Protein AF-A0AAN5BZR0-F1 (afdb_monomer)

Structure (mmCIF, N/CA/C/O backbone):
data_AF-A0AAN5BZR0-F1
#
_entry.id   AF-A0AAN5BZR0-F1
#
loop_
_atom_site.group_PDB
_atom_site.id
_atom_site.type_symbol
_atom_site.label_atom_id
_atom_site.label_alt_id
_atom_site.label_comp_id
_atom_site.label_asym_id
_atom_site.label_entity_id
_atom_site.label_seq_id
_atom_site.pdbx_PDB_ins_code
_atom_site.Cartn_x
_atom_site.Cartn_y
_atom_site.Cartn_z
_atom_site.occupancy
_atom_site.B_iso_or_equiv
_atom_site.auth_seq_id
_atom_site.auth_comp_id
_atom_site.auth_asym_id
_atom_site.auth_atom_id
_atom_site.pdbx_PDB_model_num
ATOM 1 N N . MET A 1 1 ? -1.019 8.785 19.478 1.00 69.56 1 MET A N 1
ATOM 2 C CA . MET A 1 1 ? -1.677 8.807 20.803 1.00 69.56 1 MET A CA 1
ATOM 3 C C . MET A 1 1 ? -0.612 8.630 21.869 1.00 69.56 1 MET A C 1
ATOM 5 O O . MET A 1 1 ? 0.162 7.682 21.771 1.00 69.56 1 MET A O 1
ATOM 9 N N . THR A 1 2 ? -0.518 9.550 22.828 1.00 89.44 2 THR A N 1
ATOM 10 C CA . THR A 1 2 ? 0.484 9.460 23.901 1.00 89.44 2 THR A CA 1
ATOM 11 C C . THR A 1 2 ? 0.184 8.265 24.814 1.00 89.44 2 THR A C 1
ATOM 13 O O . THR A 1 2 ? -0.987 7.902 24.956 1.00 89.44 2 THR A O 1
ATOM 16 N N . PRO A 1 3 ? 1.196 7.652 25.458 1.00 86.88 3 PRO A N 1
ATOM 17 C CA . PRO A 1 3 ? 0.984 6.537 26.384 1.00 86.88 3 PRO A CA 1
ATOM 18 C C . PRO A 1 3 ? -0.036 6.851 27.488 1.00 86.88 3 PRO A C 1
ATOM 20 O O . PRO A 1 3 ? -0.898 6.024 27.772 1.00 86.88 3 PRO A O 1
ATOM 23 N N . GLY A 1 4 ? -0.006 8.069 28.043 1.00 90.44 4 GLY A N 1
ATOM 24 C CA . GLY A 1 4 ? -0.957 8.513 29.070 1.00 90.44 4 GLY A CA 1
ATOM 25 C C . GLY A 1 4 ? -2.414 8.509 28.596 1.00 90.44 4 GLY A C 1
ATOM 26 O O . GLY A 1 4 ? -3.291 8.032 29.313 1.00 90.44 4 GLY A O 1
ATOM 27 N N . ALA A 1 5 ? -2.675 8.940 27.357 1.00 92.06 5 ALA A N 1
ATOM 28 C CA . ALA A 1 5 ? -4.019 8.887 26.784 1.00 92.06 5 ALA A CA 1
ATOM 29 C C . ALA A 1 5 ? -4.501 7.440 26.578 1.00 92.06 5 ALA A C 1
ATOM 31 O O . ALA A 1 5 ? -5.666 7.140 26.829 1.00 92.06 5 ALA A O 1
ATOM 32 N N . GLN A 1 6 ? -3.607 6.523 26.188 1.00 92.75 6 GLN A N 1
ATOM 33 C CA . GLN A 1 6 ? -3.969 5.106 26.057 1.00 92.75 6 GLN A CA 1
ATOM 34 C C . GLN A 1 6 ? -4.329 4.484 27.416 1.00 92.75 6 GLN A C 1
ATOM 36 O O . GLN A 1 6 ? -5.282 3.713 27.512 1.00 92.75 6 GLN A O 1
ATOM 41 N N . GLN A 1 7 ? -3.595 4.844 28.475 1.00 90.38 7 GLN A N 1
ATOM 42 C CA . GLN A 1 7 ? -3.873 4.364 29.832 1.00 90.38 7 GLN A CA 1
ATOM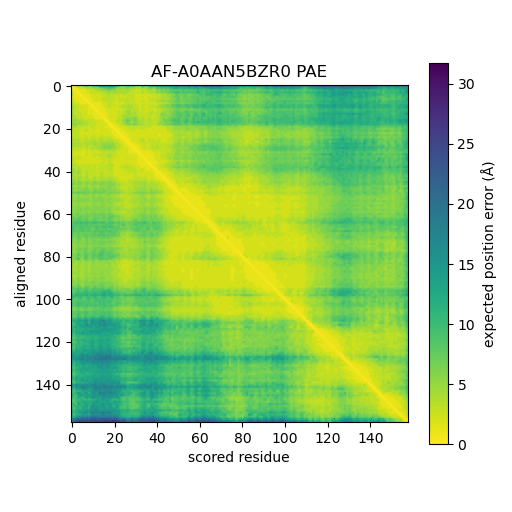 43 C C . GLN A 1 7 ? -5.229 4.852 30.347 1.00 90.38 7 GLN A C 1
ATOM 45 O O . GLN A 1 7 ? -5.974 4.070 30.935 1.00 90.38 7 GLN A O 1
ATOM 50 N N . ALA A 1 8 ? -5.589 6.109 30.075 1.00 90.50 8 ALA A N 1
ATOM 51 C CA . ALA A 1 8 ? -6.917 6.624 30.400 1.00 90.50 8 ALA A CA 1
ATOM 52 C C . ALA A 1 8 ? -8.020 5.883 29.620 1.00 90.50 8 ALA A C 1
ATOM 54 O O . ALA A 1 8 ? -9.031 5.478 30.196 1.00 90.50 8 ALA A O 1
ATOM 55 N N . LEU A 1 9 ? -7.796 5.638 28.323 1.00 92.75 9 LEU A N 1
ATOM 56 C CA . LEU A 1 9 ? -8.762 4.974 27.447 1.00 92.75 9 LEU A CA 1
ATOM 57 C C . LEU A 1 9 ? -9.076 3.537 27.882 1.00 92.75 9 LEU A C 1
ATOM 59 O O . LEU A 1 9 ? -10.218 3.098 27.759 1.00 92.75 9 LEU A O 1
ATOM 63 N N . ARG A 1 10 ? -8.094 2.820 28.444 1.00 90.19 10 ARG A N 1
ATOM 64 C CA . ARG A 1 10 ? -8.266 1.451 28.952 1.00 90.19 10 ARG A CA 1
ATOM 65 C C . ARG A 1 10 ? -9.476 1.326 29.886 1.00 90.19 10 ARG A C 1
ATOM 67 O O . ARG A 1 10 ? -10.282 0.417 29.709 1.00 90.19 10 ARG A O 1
ATOM 74 N N . ARG A 1 11 ? -9.608 2.225 30.870 1.00 88.75 11 ARG A N 1
ATOM 75 C CA . ARG A 1 11 ? -10.694 2.178 31.867 1.00 88.75 11 ARG A CA 1
ATOM 76 C C . ARG A 1 11 ? -12.055 2.405 31.204 1.00 88.75 11 ARG A C 1
ATOM 78 O O . ARG A 1 11 ? -13.015 1.703 31.502 1.00 88.75 11 ARG A O 1
ATOM 85 N N . THR A 1 12 ? -12.118 3.346 30.267 1.00 91.88 12 THR A N 1
ATOM 86 C CA . THR A 1 12 ? -13.330 3.658 29.500 1.00 91.88 12 THR A CA 1
ATOM 87 C C . THR A 1 12 ? -13.780 2.471 28.650 1.00 91.88 12 THR A C 1
ATOM 89 O O . THR A 1 12 ? -14.966 2.148 28.629 1.00 91.88 12 THR A O 1
ATOM 92 N N . MET A 1 13 ? -12.840 1.782 27.996 1.00 92.56 13 MET A N 1
ATOM 93 C CA . MET A 1 13 ? -13.142 0.587 27.204 1.00 92.56 13 MET A CA 1
ATOM 94 C C . MET A 1 13 ? -13.704 -0.557 28.054 1.00 92.56 13 MET A C 1
ATOM 96 O O . MET A 1 13 ? -14.554 -1.298 27.573 1.00 92.56 13 MET A O 1
ATOM 100 N N . GLU A 1 14 ? -13.251 -0.705 29.303 1.00 88.44 14 GLU A N 1
ATOM 101 C CA . GLU A 1 14 ? -13.768 -1.723 30.227 1.00 88.44 14 GLU A CA 1
ATOM 102 C C . GLU A 1 14 ? -15.206 -1.408 30.664 1.00 88.44 14 GLU A C 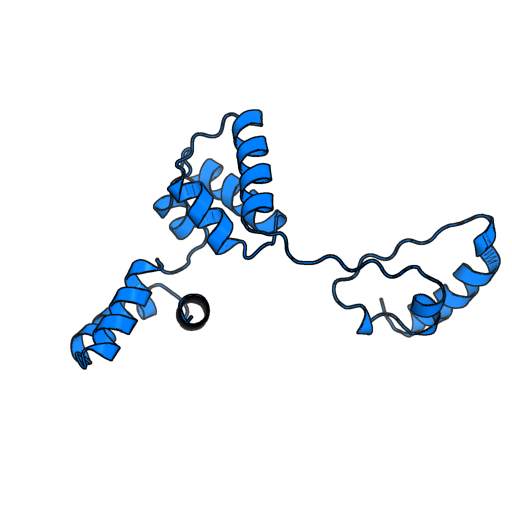1
ATOM 104 O O . GLU A 1 14 ? -16.088 -2.258 30.523 1.00 88.44 14 GLU A O 1
ATOM 109 N N . ILE A 1 15 ? -15.447 -0.180 31.142 1.00 93.25 15 ILE A N 1
ATOM 110 C CA . ILE A 1 15 ? -16.741 0.244 31.705 1.00 93.25 15 ILE A CA 1
ATOM 111 C C . ILE A 1 15 ? -17.857 0.191 30.655 1.00 93.25 15 ILE A C 1
ATOM 113 O O . 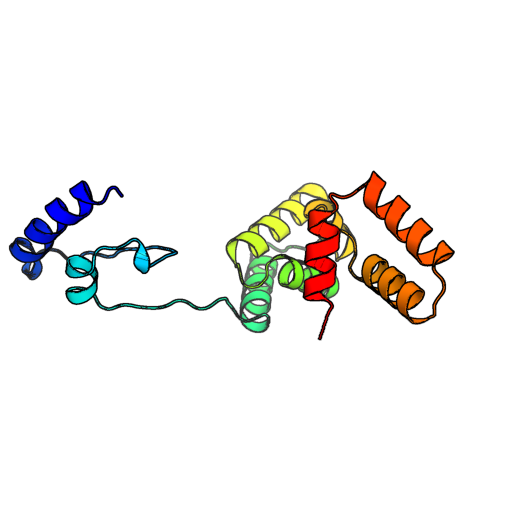ILE A 1 15 ? -18.956 -0.269 30.952 1.00 93.25 15 ILE A O 1
ATOM 117 N N . TYR A 1 16 ? -17.579 0.630 29.425 1.00 93.75 16 TYR A N 1
ATOM 118 C CA . TYR A 1 16 ? -18.592 0.775 28.372 1.00 93.75 16 TYR A CA 1
ATOM 119 C C . TYR A 1 16 ? -18.547 -0.335 27.315 1.00 93.75 16 TYR A C 1
ATOM 121 O O . TYR A 1 16 ? -19.065 -0.169 26.213 1.00 93.75 16 TYR A O 1
ATOM 129 N N . SER A 1 17 ? -17.944 -1.482 27.634 1.00 90.69 17 SER A N 1
ATOM 130 C CA . SER A 1 17 ? -17.791 -2.606 26.697 1.00 90.69 17 SER A CA 1
ATOM 131 C C . SER A 1 17 ? -19.114 -3.238 26.236 1.00 90.69 17 SER A C 1
ATOM 133 O O . SER A 1 17 ? -19.147 -3.880 25.183 1.00 90.69 17 SER A O 1
ATOM 135 N N . SER A 1 18 ? -20.200 -3.069 27.000 1.00 93.75 18 SER A N 1
ATOM 136 C CA . SER A 1 18 ? -21.535 -3.589 26.673 1.00 93.75 18 SER A CA 1
ATOM 137 C C . SER A 1 18 ? -22.299 -2.717 25.674 1.00 93.75 18 SER A C 1
ATOM 139 O O . SER A 1 18 ? -23.105 -3.243 24.911 1.00 93.75 18 SER A O 1
ATOM 141 N N . THR A 1 19 ? -22.040 -1.408 25.654 1.00 96.81 19 THR A N 1
ATOM 142 C CA . THR A 1 19 ? -22.774 -0.433 24.831 1.00 96.81 19 THR A CA 1
ATOM 143 C C . THR A 1 19 ? -21.955 0.101 23.659 1.00 96.81 19 THR A C 1
ATOM 145 O O . THR A 1 19 ? -22.529 0.453 22.631 1.00 96.81 19 THR A O 1
ATOM 148 N N . THR A 1 20 ? -20.624 0.118 23.775 1.00 95.50 20 THR A N 1
ATOM 149 C CA . THR A 1 20 ? -19.721 0.740 22.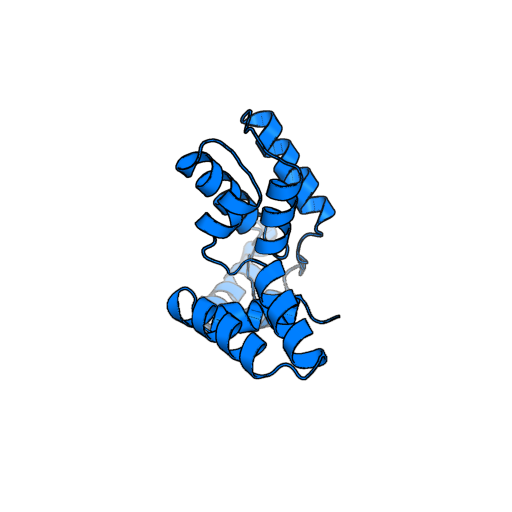800 1.00 95.50 20 THR A CA 1
ATOM 150 C C . THR A 1 20 ? -18.634 -0.234 22.352 1.00 95.50 20 THR A C 1
ATOM 152 O O . THR A 1 20 ? -17.990 -0.907 23.158 1.00 95.50 20 THR A O 1
ATOM 155 N N . ARG A 1 21 ? -18.381 -0.283 21.039 1.00 93.69 21 ARG A N 1
ATOM 156 C CA . ARG A 1 21 ? -17.263 -1.028 20.442 1.00 93.69 21 ARG A CA 1
ATOM 157 C C . ARG A 1 21 ? -16.199 -0.063 19.937 1.00 93.69 21 ARG A C 1
ATOM 159 O O . ARG A 1 21 ? -16.516 0.971 19.360 1.00 93.69 21 ARG A O 1
ATOM 166 N N . PHE A 1 22 ? -14.937 -0.423 20.148 1.00 93.19 22 PHE A N 1
ATOM 167 C CA . PHE A 1 22 ? -13.784 0.372 19.738 1.00 93.19 22 PHE A CA 1
ATOM 168 C C . PHE A 1 22 ? -13.070 -0.315 18.576 1.00 93.19 22 PHE A C 1
ATOM 170 O O . PHE A 1 22 ? -12.857 -1.526 18.608 1.00 93.19 22 PHE A O 1
ATOM 177 N N . ALA A 1 23 ? -12.670 0.468 17.576 1.00 94.00 23 ALA A N 1
ATOM 178 C CA . ALA A 1 23 ? -11.831 0.019 16.474 1.00 94.00 23 ALA A CA 1
ATOM 179 C C . ALA A 1 23 ? -10.576 0.894 16.412 1.00 94.00 23 ALA A C 1
ATOM 181 O O . ALA A 1 23 ? -10.664 2.121 16.394 1.00 94.00 23 ALA A O 1
ATOM 182 N N . PHE A 1 24 ? -9.407 0.257 16.383 1.00 92.62 24 PHE A N 1
ATOM 183 C CA . PHE A 1 24 ? -8.119 0.938 16.297 1.00 92.62 24 PHE A CA 1
ATOM 184 C C . PHE A 1 24 ? -7.454 0.604 14.966 1.00 92.62 24 PHE A C 1
ATOM 186 O O . PHE A 1 24 ? -7.202 -0.563 14.677 1.00 92.62 24 PHE A O 1
ATOM 193 N N . ALA A 1 25 ? -7.127 1.629 14.183 1.00 93.88 25 ALA A N 1
ATOM 194 C CA . ALA A 1 25 ? -6.296 1.499 12.993 1.00 93.88 25 ALA A CA 1
ATOM 195 C C . ALA A 1 25 ? -4.883 2.002 13.314 1.00 93.88 25 ALA A C 1
ATOM 197 O O . ALA A 1 25 ? -4.706 3.141 13.750 1.00 93.88 25 ALA A O 1
ATOM 198 N N . CYS A 1 26 ? -3.870 1.154 13.136 1.00 91.31 26 CYS A N 1
ATOM 199 C CA . CYS A 1 26 ? -2.476 1.532 13.349 1.00 91.31 26 CYS A CA 1
ATOM 200 C C . CYS A 1 26 ? -1.535 0.749 12.427 1.00 91.31 26 CYS A C 1
ATOM 202 O O . CYS A 1 26 ? -1.786 -0.410 12.114 1.00 91.31 26 CYS A O 1
ATOM 204 N N . ASN A 1 27 ? -0.420 1.375 12.042 1.00 92.00 27 ASN A N 1
ATOM 205 C CA . ASN A 1 27 ? 0.617 0.723 11.229 1.00 92.00 27 ASN 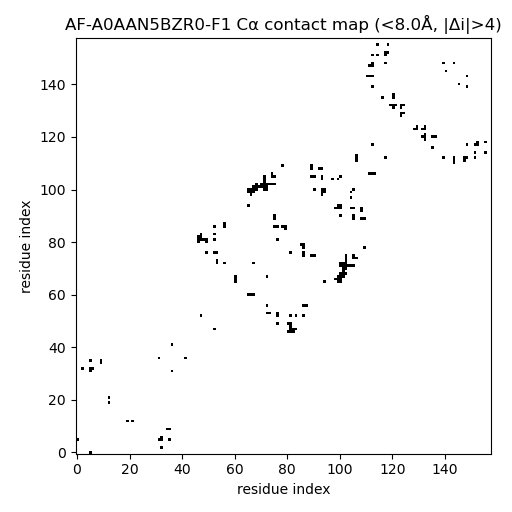A CA 1
ATOM 206 C C . ASN A 1 27 ? 1.572 -0.126 12.083 1.00 92.00 27 ASN A C 1
ATOM 208 O O . ASN A 1 27 ? 2.284 -0.986 11.580 1.00 92.00 27 ASN A O 1
ATOM 212 N N . GLN A 1 28 ? 1.629 0.160 13.383 1.00 89.69 28 GLN A N 1
ATOM 213 C CA . GLN A 1 28 ? 2.606 -0.383 14.315 1.00 89.69 28 GLN A CA 1
ATOM 214 C C . GLN A 1 28 ? 1.892 -0.778 15.606 1.00 89.69 28 GLN A C 1
ATOM 216 O O . GLN A 1 28 ? 1.621 0.066 16.461 1.00 89.69 28 GLN A O 1
ATOM 221 N N . SER A 1 29 ? 1.580 -2.069 15.745 1.00 88.69 29 SER A N 1
ATOM 222 C CA . SER A 1 29 ? 0.858 -2.578 16.917 1.00 88.69 29 SER A CA 1
ATOM 223 C C . SER A 1 29 ? 1.672 -2.446 18.206 1.00 88.69 29 SER A C 1
ATOM 225 O O . SER A 1 29 ? 1.095 -2.267 19.268 1.00 88.69 29 SER A O 1
ATOM 227 N N . ASN A 1 30 ? 3.007 -2.451 18.124 1.00 88.88 30 ASN A N 1
ATOM 228 C CA . ASN A 1 30 ? 3.899 -2.249 19.274 1.00 88.88 30 ASN A CA 1
ATOM 229 C C . ASN A 1 30 ? 3.751 -0.866 19.942 1.00 88.88 30 ASN A C 1
ATOM 231 O O . ASN A 1 30 ? 4.125 -0.709 21.098 1.00 88.88 30 ASN A O 1
ATOM 235 N N . LYS A 1 31 ? 3.193 0.132 19.242 1.00 89.94 31 LYS A N 1
ATOM 236 C CA . LYS A 1 31 ? 2.882 1.455 19.808 1.00 89.94 31 LYS A CA 1
ATOM 237 C C . LYS A 1 31 ? 1.577 1.477 20.606 1.00 89.94 31 LYS A C 1
ATOM 239 O O . LYS A 1 31 ? 1.267 2.495 21.231 1.00 89.94 31 LYS A O 1
ATOM 244 N N . ILE A 1 32 ? 0.798 0.398 20.565 1.00 92.88 32 ILE A N 1
ATOM 245 C CA . ILE A 1 32 ? -0.411 0.232 21.368 1.00 92.88 32 ILE A CA 1
ATOM 246 C C . ILE A 1 32 ? -0.035 -0.494 22.654 1.00 92.88 32 ILE A C 1
ATOM 248 O O . ILE A 1 32 ? 0.630 -1.526 22.613 1.00 92.88 32 ILE A O 1
ATOM 252 N N . ILE A 1 33 ? -0.462 0.022 23.802 1.00 93.00 33 ILE A N 1
ATOM 253 C CA . ILE A 1 33 ? -0.167 -0.618 25.087 1.00 93.00 33 ILE A CA 1
ATOM 254 C C . ILE A 1 33 ? -0.825 -2.009 25.180 1.00 93.00 33 ILE A C 1
ATOM 256 O O . ILE A 1 33 ? -1.959 -2.211 24.736 1.00 93.00 33 ILE A O 1
ATOM 260 N N . GLU A 1 34 ? -0.139 -2.963 25.807 1.00 91.56 34 GLU A N 1
ATOM 261 C CA . GLU A 1 34 ? -0.614 -4.346 25.985 1.00 91.56 34 GLU A CA 1
ATOM 262 C C . GLU A 1 34 ? -2.022 -4.462 26.622 1.00 91.56 34 GLU A C 1
ATOM 264 O O . GLU A 1 34 ? -2.814 -5.301 26.178 1.00 91.56 34 GLU A O 1
ATOM 269 N N . PRO A 1 35 ? -2.432 -3.596 27.578 1.00 91.94 35 PRO A N 1
ATOM 270 C CA . PRO A 1 35 ? -3.796 -3.628 28.101 1.00 91.94 35 PRO A CA 1
ATOM 271 C C . PRO A 1 35 ? -4.887 -3.382 27.050 1.00 91.94 35 PRO A C 1
ATOM 273 O O . PRO A 1 35 ? -5.971 -3.945 27.162 1.00 91.94 35 PRO A O 1
ATOM 276 N N . ILE A 1 36 ? -4.637 -2.569 26.021 1.00 92.50 36 ILE A N 1
ATOM 277 C CA . ILE A 1 36 ? -5.614 -2.384 24.937 1.00 92.50 36 ILE A CA 1
ATOM 278 C C . ILE A 1 36 ? -5.569 -3.588 23.992 1.00 92.50 36 ILE A C 1
ATOM 280 O O . ILE A 1 36 ? -6.619 -4.095 23.606 1.00 92.50 36 ILE A O 1
ATOM 284 N N . GLN A 1 37 ? -4.371 -4.086 23.667 1.00 91.88 37 GLN A N 1
ATOM 285 C CA . GLN A 1 37 ? -4.209 -5.235 22.770 1.00 91.88 37 GLN A CA 1
ATOM 286 C C . GLN A 1 37 ? -4.905 -6.495 23.301 1.00 91.88 37 GLN A C 1
ATOM 288 O O . GLN A 1 37 ? -5.614 -7.152 22.550 1.00 91.88 37 GLN A O 1
ATOM 293 N N . SER A 1 38 ? -4.784 -6.793 24.598 1.00 91.62 38 SER A N 1
ATOM 294 C CA . SER A 1 38 ? -5.415 -7.973 25.219 1.00 91.62 38 SER A CA 1
ATOM 295 C C . SER A 1 38 ? -6.951 -7.945 25.227 1.00 91.62 38 SER A C 1
ATOM 297 O O . SER A 1 38 ? -7.576 -8.976 25.455 1.00 91.62 38 SER A O 1
ATOM 299 N N . ARG A 1 39 ? -7.573 -6.785 24.976 1.00 90.19 39 ARG A N 1
ATOM 300 C CA . ARG A 1 39 ? -9.038 -6.600 24.955 1.00 90.19 39 ARG A CA 1
ATOM 301 C C . ARG A 1 39 ? -9.617 -6.525 23.541 1.00 90.19 39 ARG A C 1
ATOM 303 O O . ARG A 1 39 ? -10.834 -6.438 23.392 1.00 90.19 39 ARG A O 1
ATOM 310 N N . CYS A 1 40 ? -8.770 -6.542 22.514 1.00 91.12 40 CYS A N 1
ATOM 311 C CA . CYS A 1 40 ? -9.160 -6.357 21.122 1.00 91.12 40 CYS A CA 1
ATOM 312 C C . CYS A 1 40 ? -8.767 -7.572 20.279 1.00 91.12 40 CYS A C 1
ATOM 314 O O . CYS A 1 40 ? -7.708 -8.164 20.470 1.00 91.12 40 CYS A O 1
ATOM 316 N N . ALA A 1 41 ? -9.582 -7.895 19.276 1.00 92.56 41 ALA A N 1
ATOM 317 C CA . ALA A 1 41 ? -9.161 -8.810 18.224 1.00 92.56 41 ALA A CA 1
ATOM 318 C C . ALA A 1 41 ? -8.117 -8.116 17.334 1.00 92.56 41 ALA A C 1
ATOM 320 O O . ALA A 1 41 ? -8.369 -7.036 16.796 1.00 92.56 41 ALA A O 1
ATOM 321 N N . ILE A 1 42 ? -6.940 -8.728 17.182 1.00 91.62 42 ILE A N 1
ATOM 322 C CA . ILE A 1 42 ? -5.861 -8.182 16.355 1.00 91.62 42 ILE A CA 1
ATOM 323 C C . ILE A 1 42 ? -5.997 -8.737 14.940 1.00 91.62 42 ILE A C 1
ATOM 325 O O . ILE A 1 42 ? -5.727 -9.909 14.689 1.00 91.62 42 ILE A O 1
ATOM 329 N N . LEU A 1 43 ? -6.373 -7.867 14.007 1.00 94.25 43 LEU A N 1
ATOM 330 C CA . LEU A 1 43 ? -6.408 -8.170 12.580 1.00 94.25 43 LEU A CA 1
ATOM 331 C C . LEU A 1 43 ? -5.171 -7.563 11.916 1.00 94.25 43 LEU A C 1
ATOM 333 O O . LEU A 1 43 ? -4.981 -6.346 11.940 1.00 94.25 43 LEU A O 1
ATOM 337 N N . ARG A 1 44 ? -4.310 -8.412 11.347 1.00 91.75 44 ARG A N 1
ATOM 338 C CA . ARG A 1 44 ? -3.106 -7.976 10.629 1.00 91.75 44 ARG A CA 1
ATOM 339 C C . ARG A 1 44 ? -3.400 -7.909 9.136 1.00 91.75 44 ARG A C 1
ATOM 341 O O . ARG A 1 44 ? -3.766 -8.914 8.537 1.00 91.75 44 ARG A O 1
ATOM 348 N N . TYR A 1 45 ? -3.204 -6.733 8.553 1.00 91.69 45 TYR A N 1
ATOM 349 C CA . TYR A 1 45 ? -3.290 -6.527 7.112 1.00 91.69 45 TYR A CA 1
ATOM 350 C C . TYR A 1 45 ? -1.895 -6.678 6.506 1.00 91.69 45 TYR A C 1
ATOM 352 O O . TYR A 1 45 ? -0.960 -5.994 6.923 1.00 91.69 45 TYR A O 1
ATOM 360 N N . ALA A 1 46 ? -1.757 -7.597 5.553 1.00 90.81 46 ALA A N 1
ATOM 361 C CA . ALA A 1 46 ? -0.552 -7.729 4.743 1.00 90.81 46 ALA A CA 1
ATOM 362 C C . ALA A 1 46 ? -0.578 -6.725 3.581 1.00 90.81 46 ALA A C 1
ATOM 364 O O . ALA A 1 46 ? -1.635 -6.185 3.240 1.00 90.81 46 ALA A O 1
ATOM 365 N N . ARG A 1 47 ? 0.587 -6.495 2.963 1.00 91.81 47 ARG A N 1
ATOM 366 C CA . ARG A 1 47 ? 0.659 -5.787 1.679 1.00 91.81 47 ARG A CA 1
ATOM 367 C C . ARG A 1 47 ? -0.183 -6.531 0.643 1.00 91.81 47 ARG A C 1
ATOM 369 O O . ARG A 1 47 ? -0.300 -7.758 0.698 1.00 91.81 47 ARG A O 1
ATOM 376 N N . LEU A 1 48 ? -0.786 -5.783 -0.274 1.00 93.31 48 LEU A N 1
ATOM 377 C CA . LEU A 1 48 ? -1.543 -6.387 -1.361 1.00 93.31 48 LEU A CA 1
ATOM 378 C C . LEU A 1 48 ? -0.592 -7.091 -2.321 1.00 93.31 48 LEU A C 1
ATOM 380 O O . LEU A 1 48 ? 0.506 -6.609 -2.583 1.00 93.31 48 LEU A O 1
ATOM 384 N N . THR A 1 49 ? -1.044 -8.219 -2.854 1.00 94.62 49 THR A N 1
ATOM 385 C CA . THR A 1 49 ? -0.339 -8.885 -3.952 1.00 94.62 49 THR A CA 1
ATOM 386 C C . THR A 1 49 ? -0.489 -8.077 -5.236 1.00 94.62 49 THR A C 1
ATOM 388 O O . THR A 1 49 ? -1.531 -7.454 -5.461 1.00 94.62 49 THR A O 1
ATOM 391 N N . ASP A 1 50 ? 0.502 -8.152 -6.118 1.00 92.38 50 ASP A N 1
ATOM 392 C CA . ASP A 1 50 ? 0.497 -7.459 -7.411 1.00 92.38 50 ASP A CA 1
ATOM 393 C C . ASP A 1 50 ? -0.785 -7.741 -8.203 1.00 92.38 50 ASP A C 1
ATOM 395 O O . ASP A 1 50 ? -1.433 -6.823 -8.700 1.00 92.38 50 ASP A O 1
ATOM 399 N N . GLY A 1 51 ? -1.244 -8.998 -8.219 1.00 93.69 51 GLY A N 1
ATOM 400 C CA . GLY A 1 51 ? -2.496 -9.381 -8.878 1.00 93.69 51 GLY A CA 1
ATOM 401 C C . GLY A 1 51 ? -3.743 -8.702 -8.292 1.00 93.69 51 GLY A C 1
ATOM 402 O O . GLY A 1 51 ? -4.660 -8.344 -9.034 1.00 93.69 51 GLY A O 1
ATOM 403 N N . GLN A 1 52 ? -3.790 -8.475 -6.974 1.00 94.12 52 GLN A N 1
ATOM 404 C CA . GLN A 1 52 ? -4.885 -7.733 -6.336 1.00 94.12 52 GLN A CA 1
ATOM 405 C C . GLN A 1 52 ? -4.844 -6.245 -6.699 1.00 94.12 52 GLN A C 1
ATOM 407 O O . GLN A 1 52 ? -5.899 -5.662 -6.964 1.00 94.12 52 GLN A O 1
ATOM 412 N N . VAL A 1 53 ? -3.648 -5.648 -6.745 1.00 95.25 53 VAL A N 1
ATOM 413 C CA . VAL A 1 53 ? -3.459 -4.243 -7.137 1.00 95.25 53 VAL A CA 1
ATOM 414 C C . VAL A 1 53 ? -3.849 -4.044 -8.601 1.00 95.25 53 VAL A C 1
ATOM 416 O O . VAL A 1 53 ? -4.679 -3.183 -8.883 1.00 95.25 53 VAL A O 1
ATOM 419 N N . VAL A 1 54 ? -3.357 -4.891 -9.516 1.00 95.62 54 VAL A N 1
ATOM 420 C CA . VAL A 1 54 ? -3.719 -4.874 -10.947 1.00 95.62 54 VAL A CA 1
ATOM 421 C C . VAL A 1 54 ? -5.230 -4.957 -11.121 1.00 95.62 54 VAL A C 1
ATOM 423 O O . VAL A 1 54 ? -5.822 -4.130 -11.813 1.00 95.62 54 VAL A O 1
ATOM 426 N N . LYS A 1 55 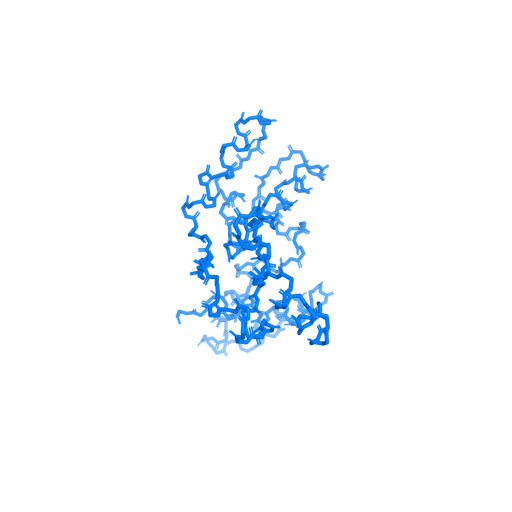? -5.878 -5.929 -10.464 1.00 96.00 55 LYS A N 1
ATOM 427 C CA . LYS A 1 55 ? -7.331 -6.108 -10.558 1.00 96.00 55 LYS A CA 1
ATOM 428 C C . LYS A 1 55 ? -8.075 -4.842 -10.141 1.00 96.00 55 LYS A C 1
ATOM 430 O O . LYS A 1 55 ? -9.041 -4.460 -10.797 1.00 96.00 55 LYS A O 1
ATOM 435 N N . ARG A 1 56 ? -7.646 -4.198 -9.053 1.00 95.69 56 ARG A N 1
ATOM 436 C CA . ARG A 1 56 ? -8.296 -2.980 -8.566 1.00 95.69 56 ARG A CA 1
ATOM 437 C C . ARG A 1 56 ? -8.011 -1.773 -9.460 1.00 95.69 56 ARG A C 1
ATOM 439 O O . ARG A 1 56 ? -8.928 -0.991 -9.677 1.00 95.69 56 ARG A O 1
ATOM 446 N N . LEU A 1 57 ? -6.796 -1.637 -9.991 1.00 94.88 57 LEU A N 1
ATOM 447 C CA . LEU A 1 57 ? -6.449 -0.577 -10.941 1.00 94.88 57 LEU A CA 1
ATOM 448 C C . LEU A 1 57 ? -7.281 -0.683 -12.220 1.00 94.88 57 LEU A C 1
ATOM 450 O O . LEU A 1 57 ? -7.898 0.305 -12.598 1.00 94.88 57 LEU A O 1
ATOM 454 N N . LYS A 1 58 ? -7.400 -1.879 -12.815 1.00 94.94 58 LYS A N 1
ATOM 455 C CA . LYS A 1 58 ? -8.234 -2.091 -14.014 1.00 94.94 58 LYS A CA 1
ATOM 456 C C . LYS A 1 58 ? -9.692 -1.693 -13.776 1.00 94.94 58 LYS A C 1
ATOM 458 O O . LYS A 1 58 ? -10.250 -0.948 -14.565 1.00 94.94 58 LYS A O 1
ATOM 463 N N . GLN A 1 59 ? -10.267 -2.062 -12.626 1.00 96.56 59 GLN A N 1
ATOM 464 C CA . GLN A 1 59 ? -11.622 -1.625 -12.254 1.00 96.56 59 GLN A CA 1
ATOM 465 C C . GLN A 1 59 ? -11.782 -0.099 -12.206 1.00 96.56 59 GLN A C 1
ATOM 467 O O . GLN A 1 59 ? -12.837 0.411 -12.571 1.00 96.56 59 GLN A O 1
ATOM 472 N N . VAL A 1 60 ? -10.773 0.624 -11.711 1.00 95.56 60 VAL A N 1
ATOM 473 C CA . VAL A 1 60 ? -10.796 2.093 -11.663 1.00 95.56 60 VAL A CA 1
ATOM 474 C C . VAL A 1 60 ? -10.648 2.670 -13.071 1.00 95.56 60 VAL A C 1
ATOM 476 O O . VAL A 1 60 ? -11.401 3.570 -13.432 1.00 95.56 60 VAL A O 1
ATOM 479 N N . CYS A 1 61 ? -9.741 2.124 -13.883 1.00 94.38 61 CYS A N 1
ATOM 480 C CA . CYS A 1 61 ? -9.561 2.538 -15.273 1.00 94.38 61 CYS A CA 1
ATOM 481 C C . CYS A 1 61 ? -10.834 2.350 -16.105 1.00 94.38 61 CYS A C 1
ATOM 483 O O . CYS A 1 61 ? -11.199 3.254 -16.851 1.00 94.38 61 CYS A O 1
ATOM 485 N N . ASP A 1 62 ? -11.532 1.225 -15.941 1.00 95.38 62 ASP A N 1
ATOM 486 C CA . ASP A 1 62 ? -12.781 0.932 -16.649 1.00 95.38 62 ASP A CA 1
ATOM 487 C C . ASP A 1 62 ? -13.916 1.877 -16.222 1.00 95.38 62 ASP A C 1
ATOM 489 O O . ASP A 1 62 ? -14.696 2.337 -17.058 1.00 95.38 62 ASP A O 1
ATOM 493 N N . ALA A 1 63 ? -14.007 2.190 -14.924 1.00 96.12 63 ALA A N 1
ATOM 494 C CA . ALA A 1 63 ? -15.036 3.076 -14.379 1.00 96.12 63 ALA A CA 1
ATOM 495 C C . ALA A 1 63 ? -14.856 4.534 -14.832 1.00 96.12 63 ALA A C 1
ATOM 497 O O . ALA A 1 63 ? -15.828 5.187 -15.210 1.00 96.12 63 ALA A O 1
ATOM 498 N N . GLU A 1 64 ? -13.615 5.020 -14.828 1.00 93.44 64 GLU A N 1
ATOM 499 C CA . GLU A 1 64 ? -13.263 6.406 -15.168 1.00 93.44 64 GLU A CA 1
ATOM 500 C C . GLU A 1 64 ? -12.892 6.585 -16.655 1.00 93.44 64 GLU A C 1
ATOM 502 O O . GLU A 1 64 ? -12.608 7.697 -17.092 1.00 93.44 64 GLU A O 1
ATOM 507 N N . LYS A 1 65 ? -12.909 5.500 -17.447 1.00 93.44 65 LYS A N 1
ATOM 508 C CA . LYS A 1 65 ? -12.513 5.462 -18.870 1.00 93.44 65 LYS A CA 1
ATOM 509 C C . LYS A 1 65 ? -11.110 6.031 -19.117 1.00 93.44 65 LYS A C 1
ATOM 511 O O . LYS A 1 65 ? -10.894 6.824 -20.030 1.00 93.44 65 LYS A O 1
ATOM 516 N N . VAL A 1 66 ? -10.160 5.612 -18.288 1.00 93.62 66 VAL A N 1
ATOM 517 C CA . VAL A 1 66 ? -8.751 6.020 -18.371 1.00 93.62 66 VAL A CA 1
ATOM 518 C C . VAL A 1 66 ? -8.044 5.196 -19.443 1.00 93.62 66 VAL A C 1
ATOM 520 O O . VAL A 1 66 ? -7.959 3.968 -19.332 1.00 93.62 66 VAL A O 1
ATOM 523 N N . GLU A 1 67 ? -7.486 5.861 -20.454 1.00 93.69 67 GLU A N 1
ATOM 524 C CA . GLU A 1 67 ? -6.650 5.205 -21.464 1.00 93.69 67 GLU A CA 1
ATOM 525 C C . GLU A 1 67 ? -5.285 4.828 -20.874 1.00 93.69 67 GLU A C 1
ATOM 527 O O . GLU A 1 67 ? -4.584 5.651 -20.273 1.00 93.69 67 GLU A O 1
ATOM 532 N N . HIS A 1 68 ? -4.911 3.559 -21.032 1.00 93.19 68 HIS A N 1
ATOM 533 C CA . HIS A 1 68 ? -3.722 2.989 -20.411 1.00 93.19 68 HIS A CA 1
ATOM 534 C C . HIS A 1 68 ? -3.101 1.881 -21.267 1.00 93.19 68 HIS A C 1
ATOM 536 O O . HIS A 1 68 ? -3.784 1.235 -22.062 1.00 93.19 68 HIS A O 1
ATOM 542 N N . THR A 1 69 ? -1.807 1.626 -21.063 1.00 94.81 69 THR A N 1
ATOM 543 C CA . THR A 1 69 ? -1.120 0.421 -21.552 1.00 94.81 69 THR A CA 1
ATOM 544 C C . THR A 1 69 ? -0.913 -0.591 -20.427 1.00 94.81 69 THR A C 1
ATOM 546 O O . THR A 1 69 ? -0.860 -0.230 -19.249 1.00 94.81 69 THR A O 1
ATOM 549 N N . GLU A 1 70 ? -0.750 -1.871 -20.776 1.00 92.31 70 GLU A N 1
ATOM 550 C CA . GLU A 1 70 ? -0.392 -2.910 -19.796 1.00 92.31 70 GLU A CA 1
ATOM 551 C C . GLU A 1 70 ? 0.956 -2.595 -19.118 1.00 92.31 70 GLU A C 1
ATOM 553 O O . GLU A 1 70 ? 1.083 -2.762 -17.906 1.00 92.31 70 GLU A O 1
ATOM 558 N N . ASP A 1 71 ? 1.915 -2.021 -19.855 1.00 91.62 71 ASP A N 1
ATOM 559 C CA . ASP A 1 71 ? 3.196 -1.560 -19.300 1.00 91.62 71 ASP A CA 1
ATOM 560 C C . ASP A 1 71 ? 3.016 -0.421 -18.283 1.00 91.62 71 ASP A C 1
ATOM 562 O O . ASP A 1 71 ? 3.721 -0.364 -17.276 1.00 91.62 71 ASP A O 1
ATOM 566 N N . GLY A 1 72 ? 2.047 0.475 -18.507 1.00 92.25 72 GLY A N 1
ATOM 567 C CA . GLY A 1 72 ? 1.699 1.537 -17.562 1.00 92.25 72 GLY A CA 1
ATOM 568 C C . GLY A 1 72 ? 1.119 0.986 -16.261 1.00 92.25 72 GLY A C 1
ATOM 569 O O . GLY A 1 72 ? 1.518 1.410 -15.176 1.00 92.25 72 GLY A O 1
ATOM 570 N N . ILE A 1 73 ? 0.233 -0.012 -16.347 1.00 93.50 73 ILE A N 1
ATOM 571 C CA . ILE A 1 73 ? -0.288 -0.702 -15.159 1.00 93.50 73 ILE A CA 1
ATOM 572 C C . ILE A 1 73 ? 0.840 -1.429 -14.421 1.00 93.50 73 ILE A C 1
ATOM 574 O O . ILE A 1 73 ? 0.929 -1.322 -13.198 1.00 93.50 73 ILE A O 1
ATOM 578 N N . ALA A 1 74 ? 1.715 -2.136 -15.140 1.00 92.19 74 ALA A N 1
ATOM 579 C CA . ALA A 1 74 ? 2.853 -2.825 -14.541 1.00 92.19 74 ALA A CA 1
ATOM 580 C C . ALA A 1 74 ? 3.792 -1.845 -13.815 1.00 92.19 74 ALA A C 1
ATOM 582 O O . ALA A 1 74 ? 4.185 -2.105 -12.677 1.00 92.19 74 ALA A O 1
ATOM 583 N N . ALA A 1 75 ? 4.081 -0.686 -14.415 1.00 91.06 75 ALA A N 1
ATOM 584 C CA . ALA A 1 75 ? 4.888 0.364 -13.795 1.00 91.06 75 ALA A CA 1
ATOM 585 C C . ALA A 1 75 ? 4.240 0.933 -12.519 1.00 91.06 75 ALA A C 1
ATOM 587 O O . ALA A 1 75 ? 4.928 1.151 -11.520 1.00 91.06 75 ALA A O 1
ATOM 588 N N . LEU A 1 76 ? 2.915 1.126 -12.511 1.00 92.81 76 LEU A N 1
ATOM 589 C CA . LEU A 1 76 ? 2.182 1.584 -11.324 1.00 92.81 76 LEU A CA 1
ATOM 590 C C . LEU A 1 76 ? 2.238 0.570 -10.182 1.00 92.81 76 LEU A C 1
ATOM 592 O O . LEU A 1 76 ? 2.414 0.956 -9.029 1.00 92.81 76 LEU A O 1
ATOM 596 N N . VAL A 1 77 ? 2.094 -0.716 -10.498 1.00 93.00 77 VAL A N 1
ATOM 597 C CA . VAL A 1 77 ? 2.165 -1.802 -9.511 1.00 93.00 77 VAL A CA 1
ATOM 598 C C . VAL A 1 77 ? 3.574 -1.906 -8.937 1.00 93.00 77 VAL A C 1
ATOM 600 O O . VAL A 1 77 ? 3.723 -1.947 -7.717 1.00 93.00 77 VAL A O 1
ATOM 603 N N . PHE A 1 78 ? 4.591 -1.854 -9.802 1.00 88.69 78 PHE A N 1
ATOM 604 C CA . PHE A 1 78 ? 5.996 -1.857 -9.403 1.00 88.69 78 PHE A CA 1
ATOM 605 C C . PHE A 1 78 ? 6.320 -0.688 -8.463 1.00 88.69 78 PHE A C 1
ATOM 607 O O . PHE A 1 78 ? 6.904 -0.888 -7.404 1.00 88.69 78 PHE A O 1
ATOM 614 N N . SER A 1 79 ? 5.868 0.523 -8.799 1.00 88.44 79 SER A N 1
ATOM 615 C CA . SER A 1 79 ? 6.078 1.716 -7.969 1.00 88.44 79 SER A CA 1
ATOM 616 C C . SER A 1 79 ? 5.327 1.680 -6.630 1.00 88.44 79 SER A C 1
ATOM 618 O O . SER A 1 79 ? 5.757 2.315 -5.668 1.00 88.44 79 SER A O 1
ATOM 620 N N . ALA A 1 80 ? 4.192 0.984 -6.562 1.00 89.00 80 ALA A N 1
ATOM 621 C CA . ALA A 1 80 ? 3.324 0.987 -5.391 1.00 89.00 80 ALA A CA 1
ATOM 622 C C . ALA A 1 80 ? 3.739 -0.006 -4.294 1.00 89.00 80 ALA A C 1
ATOM 624 O O . ALA A 1 80 ? 3.281 0.137 -3.163 1.00 89.00 80 ALA A O 1
ATOM 625 N N . GLU A 1 81 ? 4.536 -1.033 -4.613 1.00 87.44 81 GLU A N 1
ATOM 626 C CA . GLU A 1 81 ? 4.986 -2.084 -3.683 1.00 87.44 81 GLU A CA 1
ATOM 627 C C . GLU A 1 81 ? 3.879 -2.640 -2.750 1.00 87.44 81 GLU A C 1
ATOM 629 O O . GLU A 1 81 ? 4.096 -2.890 -1.555 1.00 87.44 81 GLU A O 1
ATOM 634 N N . GLY A 1 82 ? 2.660 -2.801 -3.272 1.00 88.50 82 GLY A N 1
ATOM 635 C CA . GLY A 1 82 ? 1.501 -3.298 -2.522 1.00 88.50 82 GLY A CA 1
ATOM 636 C C . GLY A 1 82 ? 0.705 -2.247 -1.727 1.00 88.50 82 GLY A C 1
ATOM 637 O O . GLY A 1 82 ? -0.241 -2.629 -1.029 1.00 88.50 82 GLY A O 1
ATOM 638 N N . ASP A 1 83 ? 1.024 -0.949 -1.829 1.00 93.75 83 ASP A N 1
ATOM 639 C CA . ASP A 1 83 ? 0.186 0.157 -1.335 1.00 93.75 83 ASP A CA 1
ATOM 640 C C . ASP A 1 83 ? -0.812 0.626 -2.412 1.00 93.75 83 ASP A C 1
ATOM 642 O O . ASP A 1 83 ? -0.487 1.351 -3.354 1.00 93.75 83 ASP A O 1
ATOM 646 N N . MET A 1 84 ? -2.085 0.261 -2.233 1.00 94.25 84 MET A N 1
ATOM 647 C CA . MET A 1 84 ? -3.162 0.656 -3.150 1.00 94.25 84 MET A CA 1
ATOM 648 C C . MET A 1 84 ? -3.342 2.173 -3.261 1.00 94.25 84 MET A C 1
ATOM 650 O O . MET A 1 84 ? -3.720 2.674 -4.319 1.00 94.25 84 MET A O 1
ATOM 654 N N . ARG A 1 85 ? -3.123 2.915 -2.171 1.00 94.81 85 ARG A N 1
ATOM 655 C CA . ARG A 1 85 ? -3.303 4.370 -2.159 1.00 94.81 85 ARG A CA 1
ATOM 656 C C . ARG A 1 85 ? -2.271 5.022 -3.063 1.00 94.81 85 ARG A C 1
ATOM 658 O O . ARG A 1 85 ? -2.625 5.883 -3.860 1.00 94.81 85 ARG A O 1
ATOM 665 N N . GLN A 1 86 ? -1.018 4.587 -2.952 1.00 93.44 86 GLN A N 1
ATOM 666 C CA . GLN A 1 86 ? 0.061 5.067 -3.806 1.00 93.44 86 GLN A CA 1
ATOM 667 C C . GLN A 1 86 ? -0.212 4.726 -5.274 1.00 93.44 86 GLN A C 1
ATOM 669 O O . GLN A 1 86 ? -0.131 5.611 -6.120 1.00 93.44 86 GLN A O 1
ATOM 674 N N . ALA A 1 87 ? -0.646 3.494 -5.564 1.00 94.88 87 ALA A N 1
ATOM 675 C CA . ALA A 1 87 ? -0.999 3.075 -6.921 1.00 94.88 87 ALA A CA 1
ATOM 676 C C . ALA A 1 87 ? -2.076 3.974 -7.562 1.00 94.88 87 ALA A C 1
ATOM 678 O O . ALA A 1 87 ? -1.906 4.439 -8.688 1.00 94.88 87 ALA A O 1
ATOM 679 N N . ILE A 1 88 ? -3.170 4.258 -6.841 1.00 95.31 88 ILE A N 1
ATOM 680 C CA . ILE A 1 88 ? -4.266 5.110 -7.340 1.00 95.31 88 ILE A CA 1
ATOM 681 C C . ILE A 1 88 ? -3.808 6.562 -7.499 1.00 95.31 88 ILE A C 1
ATOM 683 O O . ILE A 1 88 ? -4.114 7.192 -8.508 1.00 95.31 88 ILE A O 1
ATOM 687 N N . ASN A 1 89 ? -3.058 7.095 -6.533 1.00 95.19 89 ASN A N 1
ATOM 688 C CA . ASN A 1 89 ? -2.561 8.467 -6.610 1.00 95.19 89 ASN A CA 1
ATOM 689 C C . ASN A 1 89 ? -1.633 8.655 -7.817 1.00 95.19 89 ASN A C 1
ATOM 691 O O . ASN A 1 89 ? -1.745 9.654 -8.530 1.00 95.19 89 ASN A O 1
ATOM 695 N N . ASN A 1 90 ? -0.760 7.681 -8.082 1.00 93.88 90 ASN A N 1
ATOM 696 C CA . ASN A 1 90 ? 0.147 7.709 -9.226 1.00 93.88 90 ASN A CA 1
ATOM 697 C C . ASN A 1 90 ? -0.622 7.571 -10.547 1.00 93.88 90 ASN A C 1
ATOM 699 O O . ASN A 1 90 ? -0.341 8.314 -11.486 1.00 93.88 90 ASN A O 1
ATOM 703 N N . LEU A 1 91 ? -1.634 6.695 -10.607 1.00 94.69 91 LEU A N 1
ATOM 704 C CA . LEU A 1 91 ? -2.540 6.573 -11.757 1.00 94.69 91 LEU A CA 1
ATOM 705 C C . LEU A 1 91 ? -3.199 7.923 -12.072 1.00 94.69 91 LEU A C 1
ATOM 707 O O . LEU A 1 91 ? -3.113 8.412 -13.197 1.00 94.69 91 LEU A O 1
ATOM 711 N N . GLN A 1 92 ? -3.820 8.544 -11.066 1.00 94.50 92 GLN A N 1
ATOM 712 C CA . GLN A 1 92 ? -4.524 9.813 -11.221 1.00 94.50 92 GLN A CA 1
ATOM 713 C C . GLN A 1 92 ? -3.574 10.945 -11.625 1.00 94.50 92 GLN A C 1
ATOM 715 O O . GLN A 1 92 ? -3.916 11.753 -12.488 1.00 94.50 92 GLN A O 1
ATOM 720 N N . SER A 1 93 ? -2.385 11.004 -11.027 1.00 94.25 93 SER A N 1
ATOM 721 C CA . SER A 1 93 ? -1.374 12.020 -11.343 1.00 94.25 93 SER A CA 1
ATOM 722 C C . SER A 1 93 ? -0.849 11.865 -12.772 1.00 94.25 93 SER A C 1
ATOM 724 O O . SER A 1 93 ? -0.724 12.850 -13.494 1.00 94.25 93 SER A O 1
ATOM 726 N N . THR A 1 94 ? -0.635 10.624 -13.219 1.00 93.50 94 THR A N 1
ATOM 727 C CA . THR A 1 94 ? -0.221 10.315 -14.597 1.00 93.50 94 THR A C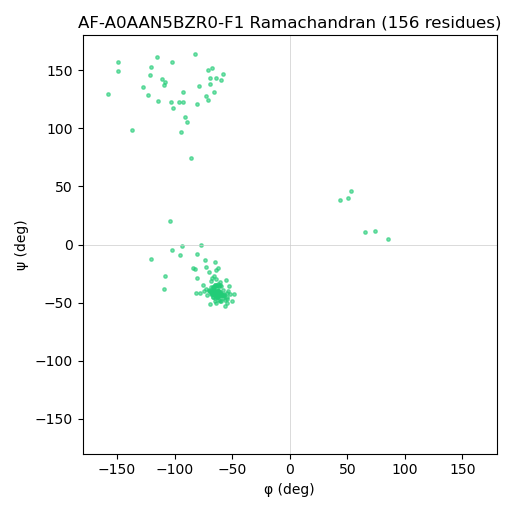A 1
ATOM 728 C C . THR A 1 94 ? -1.297 10.705 -15.604 1.00 93.50 94 THR A C 1
ATOM 730 O O . THR A 1 94 ? -1.003 11.371 -16.596 1.00 93.50 94 THR A O 1
ATOM 733 N N . TRP A 1 95 ? -2.554 10.358 -15.327 1.00 93.88 95 TRP A N 1
ATOM 734 C CA . TRP A 1 95 ? -3.678 10.736 -16.178 1.00 93.88 95 TRP A CA 1
ATOM 735 C C . TRP A 1 95 ? -3.884 12.253 -16.229 1.00 93.88 95 TRP A C 1
ATOM 737 O O . TRP A 1 95 ? -4.041 12.817 -17.305 1.00 93.88 95 TRP A O 1
ATOM 747 N N . SER A 1 96 ? -3.824 12.934 -15.084 1.00 92.94 96 SER A N 1
ATOM 748 C CA . SER A 1 96 ? -4.039 14.386 -15.018 1.00 92.94 96 SER A CA 1
ATOM 749 C C . SER A 1 96 ? -2.917 15.180 -15.692 1.00 92.94 96 SER A C 1
ATOM 751 O O . SER A 1 96 ? -3.169 16.261 -16.213 1.00 92.94 96 SER A O 1
ATOM 753 N N . GLY A 1 97 ? -1.686 14.660 -15.676 1.00 90.50 97 GLY A N 1
ATOM 754 C CA . GLY A 1 97 ? -0.531 15.302 -16.304 1.00 90.50 97 GLY A CA 1
ATOM 755 C C . GLY A 1 97 ? -0.428 15.064 -17.812 1.00 90.50 97 GLY A C 1
ATOM 756 O O . GLY A 1 97 ? -0.111 15.991 -18.552 1.00 90.50 97 GLY A O 1
ATOM 757 N N . PHE A 1 98 ? -0.690 13.836 -18.272 1.00 90.56 98 PHE A N 1
ATOM 758 C CA . PHE A 1 98 ? -0.390 13.421 -19.649 1.00 90.56 98 PHE A CA 1
ATOM 759 C C . PHE A 1 98 ? -1.607 12.952 -20.453 1.00 90.56 98 PHE A C 1
ATOM 761 O O . PHE A 1 98 ? -1.489 12.772 -21.661 1.00 90.56 98 PHE A O 1
ATOM 768 N N . GLY A 1 99 ? -2.758 12.719 -19.814 1.00 90.25 99 GLY A N 1
ATOM 769 C CA . GLY A 1 99 ? -3.964 12.201 -20.470 1.00 90.25 99 GLY A CA 1
ATOM 770 C C . GLY A 1 99 ? -3.824 10.778 -21.018 1.00 90.25 99 GLY A C 1
ATOM 771 O O . GLY A 1 99 ? -4.676 10.344 -21.779 1.00 90.25 99 GLY A O 1
ATOM 772 N N . PHE A 1 100 ? -2.747 10.065 -20.672 1.00 91.94 100 PHE A N 1
ATOM 773 C CA . PHE A 1 100 ? -2.494 8.688 -21.091 1.00 91.94 100 PHE A CA 1
ATOM 774 C C . PHE A 1 100 ? -1.525 7.997 -20.127 1.00 91.94 100 PHE A C 1
ATOM 776 O O . PHE A 1 100 ? -0.447 8.525 -19.827 1.00 91.94 100 PHE A O 1
ATOM 783 N N . VAL A 1 101 ? -1.884 6.804 -19.650 1.00 93.06 101 VAL A N 1
ATOM 784 C CA . VAL A 1 101 ? -1.077 6.053 -18.677 1.00 93.06 101 VAL A CA 1
ATOM 785 C C . VAL A 1 101 ? -0.166 5.052 -19.395 1.00 93.06 101 VAL A C 1
ATOM 787 O O . VAL A 1 101 ? -0.576 3.937 -19.716 1.00 93.06 101 VAL A O 1
ATOM 790 N N . SER A 1 102 ? 1.091 5.444 -19.612 1.00 93.25 102 SER A N 1
ATOM 791 C CA . SER A 1 102 ? 2.174 4.589 -20.120 1.00 93.25 102 SER A CA 1
ATOM 792 C C . SER A 1 102 ? 3.278 4.409 -19.076 1.00 93.25 102 SER A C 1
ATOM 794 O O . SER A 1 102 ? 3.395 5.224 -18.161 1.00 93.25 102 SER A O 1
ATOM 796 N N . GLY A 1 103 ? 4.122 3.381 -19.221 1.00 88.81 103 GLY A N 1
ATOM 797 C CA . GLY A 1 103 ? 5.252 3.151 -18.311 1.00 88.81 103 GLY A CA 1
ATOM 798 C C . GLY A 1 103 ? 6.172 4.373 -18.192 1.00 88.81 103 GLY A C 1
ATOM 799 O O . GLY A 1 103 ? 6.478 4.806 -17.083 1.00 88.81 103 GLY A O 1
ATOM 800 N N . ASP A 1 104 ? 6.516 5.001 -19.319 1.00 87.38 104 ASP A N 1
ATOM 801 C CA . ASP A 1 104 ? 7.338 6.217 -19.343 1.00 87.38 104 ASP A CA 1
ATOM 802 C C . ASP A 1 104 ? 6.683 7.388 -18.603 1.00 87.38 104 ASP A C 1
ATOM 804 O O . ASP A 1 104 ? 7.343 8.090 -17.835 1.00 87.38 104 ASP A O 1
ATOM 808 N N . ASN A 1 105 ? 5.377 7.598 -18.806 1.00 90.31 105 ASN A N 1
ATOM 809 C CA . ASN A 1 105 ? 4.646 8.673 -18.138 1.00 90.31 105 ASN A CA 1
ATOM 810 C C . ASN A 1 105 ? 4.567 8.419 -16.629 1.00 90.31 105 ASN A C 1
ATOM 812 O O . ASN A 1 105 ? 4.729 9.352 -15.845 1.00 90.31 105 ASN A O 1
ATOM 816 N N . VAL A 1 106 ? 4.392 7.163 -16.213 1.00 90.25 106 VAL A N 1
ATOM 817 C CA . VAL A 1 106 ? 4.370 6.779 -14.797 1.00 90.25 106 VAL A CA 1
ATOM 818 C C . VAL A 1 106 ? 5.726 7.047 -14.143 1.00 90.25 106 VAL A C 1
ATOM 820 O O . VAL A 1 106 ? 5.774 7.736 -13.127 1.00 90.25 106 VAL A O 1
ATOM 823 N N . PHE A 1 107 ? 6.839 6.585 -14.727 1.00 87.31 107 PHE A N 1
ATOM 824 C CA . PHE A 1 107 ? 8.172 6.818 -14.150 1.00 87.31 107 PHE A CA 1
ATOM 825 C C . PHE A 1 107 ? 8.560 8.300 -14.117 1.00 87.31 107 PHE A C 1
ATOM 827 O O . PHE A 1 107 ? 9.252 8.727 -13.194 1.00 87.31 107 PHE A O 1
ATOM 834 N N . ARG A 1 108 ? 8.061 9.101 -15.066 1.00 85.19 108 ARG A N 1
ATOM 835 C CA . ARG A 1 108 ? 8.212 10.564 -15.049 1.00 85.19 108 ARG A CA 1
ATOM 836 C C . ARG A 1 108 ? 7.469 11.233 -13.896 1.00 85.19 108 ARG A C 1
ATOM 838 O O . ARG A 1 108 ? 8.000 12.171 -13.320 1.00 85.19 108 ARG A O 1
ATOM 845 N N . VAL A 1 109 ? 6.263 10.776 -13.558 1.00 87.12 109 VAL A N 1
ATOM 846 C CA . VAL A 1 109 ? 5.490 11.332 -12.429 1.00 87.12 109 VAL A CA 1
ATOM 847 C C . VAL A 1 109 ? 6.057 10.894 -11.085 1.00 87.12 109 VAL A C 1
ATOM 849 O O . VAL A 1 109 ? 6.090 11.681 -10.144 1.00 87.12 109 VAL A O 1
ATOM 852 N N . VAL A 1 110 ? 6.484 9.636 -10.990 1.00 83.19 110 VAL A N 1
ATOM 853 C CA . VAL A 1 110 ? 7.055 9.062 -9.763 1.00 83.19 110 VAL A CA 1
ATOM 854 C C . VAL A 1 110 ? 8.478 9.582 -9.509 1.00 83.19 110 VAL A C 1
ATOM 856 O O . VAL A 1 110 ? 8.999 9.415 -8.410 1.00 83.19 110 VAL A O 1
ATOM 859 N N . ASP A 1 111 ? 9.089 10.228 -10.507 1.00 80.94 111 ASP A N 1
ATOM 860 C CA . ASP A 1 111 ? 10.456 10.754 -10.474 1.00 80.94 111 ASP A CA 1
ATOM 861 C C . ASP A 1 111 ? 11.472 9.702 -10.006 1.00 80.94 111 ASP A C 1
ATOM 863 O O . ASP A 1 111 ? 12.374 9.944 -9.209 1.00 80.94 111 ASP A O 1
ATOM 867 N N . SER A 1 112 ? 11.276 8.471 -10.480 1.00 79.12 112 SER A N 1
ATOM 868 C CA . SER A 1 112 ? 12.145 7.341 -10.170 1.00 79.12 112 SER A CA 1
ATOM 869 C C . SER A 1 112 ? 12.931 6.920 -11.406 1.00 79.12 112 SER A C 1
ATOM 871 O O . SER A 1 112 ? 12.385 6.929 -12.516 1.00 79.12 112 SER A O 1
ATOM 873 N N . PRO A 1 113 ? 14.204 6.520 -11.240 1.00 80.25 113 PRO A N 1
ATOM 874 C CA . PRO A 1 113 ? 15.012 6.057 -12.353 1.00 80.25 113 PRO A CA 1
ATOM 875 C C . PRO A 1 113 ? 14.367 4.842 -13.024 1.00 80.25 113 PRO A C 1
ATOM 877 O O . PRO A 1 113 ? 13.820 3.954 -12.373 1.00 80.25 113 PRO A O 1
ATOM 880 N N . HIS A 1 114 ? 14.445 4.786 -14.353 1.00 82.50 114 HIS A N 1
ATOM 881 C CA . HIS A 1 114 ? 13.882 3.665 -15.096 1.00 82.50 114 HIS A CA 1
ATOM 882 C C . HIS A 1 114 ? 14.652 2.366 -14.755 1.00 82.50 114 HIS A C 1
ATOM 884 O O . HIS A 1 114 ? 15.883 2.353 -14.883 1.00 82.50 114 HIS A O 1
ATOM 890 N N . PRO A 1 115 ? 13.972 1.245 -14.423 1.00 81.94 115 PRO A N 1
ATOM 891 C CA . PRO A 1 115 ? 14.604 -0.034 -14.067 1.00 81.94 115 PRO A CA 1
ATOM 892 C C . PRO A 1 115 ? 15.700 -0.503 -15.034 1.00 81.94 115 PRO A C 1
ATOM 894 O O . PRO A 1 115 ? 16.774 -0.913 -14.607 1.00 81.94 115 PRO A O 1
ATOM 897 N N . ILE A 1 116 ? 15.461 -0.365 -16.343 1.00 84.69 116 ILE A N 1
ATOM 898 C CA . ILE A 1 116 ? 16.409 -0.693 -17.418 1.00 84.69 116 ILE A CA 1
ATOM 899 C C . ILE A 1 116 ? 17.761 0.017 -17.251 1.00 84.69 116 ILE A C 1
ATOM 901 O O . ILE A 1 116 ? 18.796 -0.616 -17.444 1.00 84.69 116 ILE A O 1
ATOM 905 N N . LYS A 1 117 ? 17.786 1.303 -16.867 1.00 84.44 117 LYS A N 1
ATOM 906 C CA . LYS A 1 117 ? 19.047 2.048 -16.699 1.00 84.44 117 LYS A CA 1
ATOM 907 C C . LYS A 1 117 ? 19.875 1.493 -15.542 1.00 84.44 117 LYS A C 1
ATOM 909 O O . LYS A 1 117 ? 21.079 1.298 -15.682 1.00 84.44 117 LYS A O 1
ATOM 914 N N . VAL A 1 118 ? 19.223 1.174 -14.422 1.00 85.56 118 VAL A N 1
ATOM 915 C CA . VAL A 1 118 ? 19.903 0.580 -13.261 1.00 85.56 118 VAL A CA 1
ATOM 916 C C . VAL A 1 118 ? 20.335 -0.858 -13.549 1.00 85.56 118 VAL A C 1
ATOM 918 O O . VAL A 1 118 ? 21.458 -1.224 -13.219 1.00 85.56 118 VAL A O 1
ATOM 921 N N . GLN A 1 119 ? 19.527 -1.656 -14.252 1.00 86.25 119 GLN A N 1
ATOM 922 C CA . GLN A 1 119 ? 19.941 -2.989 -14.708 1.00 86.25 119 GLN A CA 1
ATOM 923 C C . GLN A 1 119 ? 21.152 -2.935 -15.650 1.00 86.25 119 GLN A C 1
ATOM 925 O O . GLN A 1 119 ? 22.071 -3.740 -15.507 1.00 86.25 119 GLN A O 1
ATOM 930 N N . ALA A 1 120 ? 21.182 -1.986 -16.590 1.00 86.56 120 ALA A N 1
ATOM 931 C CA . ALA A 1 120 ? 22.313 -1.794 -17.495 1.00 86.56 120 ALA A CA 1
ATOM 932 C C . ALA A 1 120 ? 23.594 -1.425 -16.730 1.00 86.56 120 ALA A C 1
ATOM 934 O O . ALA A 1 120 ? 24.647 -2.002 -16.998 1.00 86.56 120 ALA A O 1
ATOM 935 N N . MET A 1 121 ? 23.487 -0.545 -15.729 1.00 87.81 121 MET A N 1
ATOM 936 C CA . MET A 1 121 ? 24.592 -0.197 -14.832 1.00 87.81 121 MET A CA 1
ATOM 937 C C . MET A 1 121 ? 25.113 -1.429 -14.073 1.00 87.81 121 MET A C 1
ATOM 939 O O . MET A 1 121 ? 26.312 -1.696 -14.088 1.00 87.81 121 MET A O 1
ATOM 943 N N . ILE A 1 122 ? 24.226 -2.225 -13.463 1.00 86.62 122 ILE A N 1
ATOM 944 C CA . ILE A 1 122 ? 24.606 -3.455 -12.742 1.00 86.62 122 ILE A CA 1
ATOM 945 C C . ILE A 1 122 ? 25.283 -4.454 -13.690 1.00 86.62 122 ILE A C 1
ATOM 947 O O . ILE A 1 122 ? 26.296 -5.059 -13.339 1.00 86.62 122 ILE A O 1
ATOM 951 N N . LYS A 1 123 ? 24.758 -4.611 -14.909 1.00 88.25 123 LYS A N 1
ATOM 952 C CA . LYS A 1 123 ? 25.332 -5.501 -15.922 1.00 88.25 123 LYS A CA 1
ATOM 953 C C . LYS A 1 123 ? 26.720 -5.038 -16.372 1.00 88.25 123 LYS A C 1
ATOM 955 O O . LYS A 1 123 ? 27.616 -5.865 -16.498 1.00 88.25 123 LYS A O 1
ATOM 960 N N . ALA A 1 124 ? 26.926 -3.735 -16.558 1.00 88.44 124 ALA A N 1
ATOM 961 C CA . ALA A 1 124 ? 28.239 -3.175 -16.877 1.00 88.44 124 ALA A CA 1
ATOM 962 C C . ALA A 1 124 ? 29.254 -3.419 -15.746 1.00 88.44 124 ALA A C 1
ATOM 964 O O . ALA A 1 124 ? 30.391 -3.807 -16.023 1.00 88.44 124 ALA A O 1
ATOM 965 N N . CYS A 1 125 ? 28.828 -3.291 -14.482 1.00 88.19 125 CYS A N 1
ATOM 966 C CA . CYS A 1 125 ? 29.639 -3.672 -13.322 1.00 88.19 125 CYS A CA 1
ATOM 967 C C . CYS A 1 125 ? 29.997 -5.165 -13.339 1.00 88.19 125 CYS A C 1
ATOM 969 O O . CYS A 1 125 ? 31.150 -5.518 -13.101 1.00 88.19 125 CYS A O 1
ATOM 971 N N . TRP A 1 126 ? 29.032 -6.037 -13.650 1.00 88.56 126 TRP A N 1
ATOM 972 C CA . TRP A 1 126 ? 29.251 -7.485 -13.737 1.00 88.56 126 TRP A CA 1
ATOM 973 C C . TRP A 1 126 ? 30.244 -7.866 -14.844 1.00 88.56 126 TRP A C 1
ATOM 975 O O . TRP A 1 126 ? 31.072 -8.754 -14.667 1.00 88.56 126 TRP A O 1
ATOM 985 N N . GLU A 1 127 ? 30.194 -7.170 -15.979 1.00 92.12 127 GLU A N 1
ATOM 986 C CA . GLU A 1 127 ? 31.115 -7.356 -17.106 1.00 92.12 127 GLU A CA 1
ATOM 987 C C . GLU A 1 127 ? 32.501 -6.715 -16.879 1.00 92.12 127 GLU A C 1
ATOM 989 O O . GLU A 1 127 ? 33.362 -6.800 -17.754 1.00 92.12 127 GLU A O 1
ATOM 994 N N . GLY A 1 128 ? 32.735 -6.065 -15.732 1.00 90.19 128 GLY A N 1
ATOM 995 C CA . GLY A 1 128 ? 34.000 -5.396 -15.409 1.00 90.19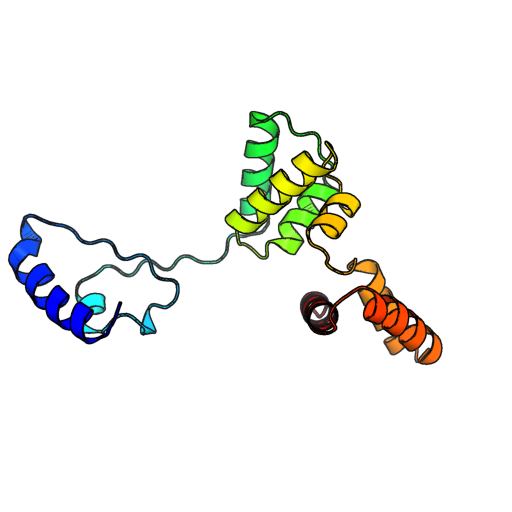 128 GLY A CA 1
ATOM 996 C C . GLY A 1 128 ? 34.236 -4.081 -16.165 1.00 90.19 128 GLY A C 1
ATOM 997 O O . GLY A 1 128 ? 35.340 -3.541 -16.127 1.00 90.19 128 GLY A O 1
ATOM 998 N N . LYS A 1 129 ? 33.215 -3.539 -16.842 1.00 92.25 129 LYS A N 1
ATOM 999 C CA . LYS A 1 129 ? 33.278 -2.267 -17.581 1.00 92.25 129 LYS A CA 1
ATOM 1000 C C . LYS A 1 129 ? 32.991 -1.095 -16.643 1.00 92.25 129 LYS A C 1
ATOM 1002 O O . LYS A 1 129 ? 31.909 -0.508 -16.669 1.00 92.25 129 LYS A O 1
ATOM 1007 N N . VAL A 1 130 ? 33.970 -0.773 -15.800 1.00 88.38 130 VAL A N 1
ATOM 1008 C CA . VAL A 1 130 ? 33.834 0.239 -14.738 1.00 88.38 130 VAL A CA 1
ATOM 1009 C C . VAL A 1 130 ? 33.548 1.634 -15.302 1.00 88.38 130 VAL A C 1
ATOM 1011 O O . VAL A 1 130 ? 32.682 2.324 -14.773 1.00 88.38 130 VAL A O 1
ATOM 1014 N N . ASP A 1 131 ? 34.196 2.021 -16.404 1.00 90.44 131 ASP A N 1
ATOM 1015 C CA . ASP A 1 131 ? 34.009 3.350 -17.005 1.00 90.44 131 ASP A CA 1
ATOM 1016 C C . ASP A 1 131 ? 32.567 3.567 -17.488 1.00 90.44 131 ASP A C 1
ATOM 1018 O O . ASP A 1 131 ? 31.941 4.572 -17.159 1.00 90.44 131 ASP A O 1
ATOM 1022 N N . ALA A 1 132 ? 31.994 2.576 -18.181 1.00 88.50 132 ALA A N 1
ATOM 1023 C CA . ALA A 1 132 ? 30.614 2.632 -18.668 1.00 88.50 132 ALA A CA 1
ATOM 1024 C C . ALA A 1 132 ? 29.584 2.636 -17.520 1.00 88.50 132 ALA A C 1
ATOM 1026 O O . ALA A 1 132 ? 28.550 3.306 -17.591 1.00 88.50 132 ALA A O 1
ATOM 1027 N N . ALA A 1 133 ? 29.865 1.899 -16.441 1.00 88.31 133 ALA A N 1
ATOM 1028 C CA . ALA A 1 133 ? 29.021 1.904 -15.252 1.00 88.31 133 ALA A CA 1
ATOM 1029 C C . ALA A 1 133 ? 29.060 3.260 -14.527 1.00 88.31 133 ALA A C 1
ATOM 1031 O O . ALA A 1 133 ? 28.014 3.756 -14.108 1.00 88.31 133 ALA A O 1
ATOM 1032 N N . LEU A 1 134 ? 30.243 3.876 -14.412 1.00 87.25 134 LEU A N 1
ATOM 1033 C CA . LEU A 1 134 ? 30.414 5.201 -13.809 1.00 87.25 134 LEU A CA 1
ATOM 1034 C C . LEU A 1 134 ? 29.747 6.303 -14.632 1.00 87.25 134 LEU A C 1
ATOM 1036 O O . LEU A 1 134 ? 29.145 7.201 -14.051 1.00 87.25 134 LEU A O 1
ATOM 1040 N N . GLU A 1 135 ? 29.812 6.231 -15.960 1.00 89.88 135 GLU A N 1
ATOM 1041 C CA . GLU A 1 135 ? 29.113 7.170 -16.842 1.00 89.88 135 GLU A CA 1
ATOM 1042 C C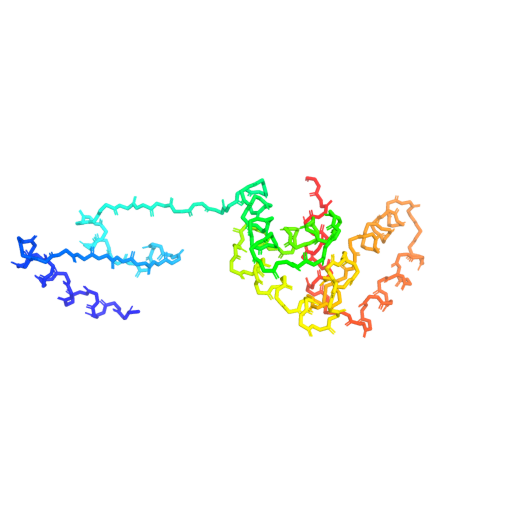 . GLU A 1 135 ? 27.594 7.100 -16.625 1.00 89.88 135 GLU A C 1
ATOM 1044 O O . GLU A 1 135 ? 26.963 8.115 -16.330 1.00 89.88 135 GLU A O 1
ATOM 1049 N N . THR A 1 136 ? 27.030 5.887 -16.620 1.00 85.69 136 THR A N 1
ATOM 1050 C CA . THR A 1 136 ? 25.598 5.666 -16.347 1.00 85.69 136 THR A CA 1
ATOM 1051 C C . THR A 1 136 ? 25.204 6.148 -14.945 1.00 85.69 136 THR A C 1
ATOM 1053 O O . THR A 1 136 ? 24.142 6.744 -14.759 1.00 85.69 136 THR A O 1
ATOM 1056 N N . LEU A 1 137 ? 26.056 5.917 -13.941 1.00 86.50 137 LEU A N 1
ATOM 1057 C CA . LEU A 1 137 ? 25.824 6.390 -12.577 1.00 86.50 137 LEU A CA 1
ATOM 1058 C C . LEU A 1 137 ? 25.853 7.920 -12.497 1.00 86.50 137 LEU A C 1
ATOM 1060 O O . LEU A 1 137 ? 24.997 8.496 -11.833 1.00 86.50 137 LEU A O 1
ATOM 1064 N N . ASN A 1 138 ? 26.796 8.576 -13.176 1.00 87.62 138 ASN A N 1
ATOM 1065 C CA . ASN A 1 138 ? 26.882 10.035 -13.214 1.00 87.62 138 ASN A CA 1
ATOM 1066 C C . ASN A 1 138 ? 25.641 10.649 -13.869 1.00 87.62 138 ASN A C 1
ATOM 1068 O O . ASN A 1 138 ? 25.079 11.596 -13.325 1.00 87.62 138 ASN A O 1
ATOM 1072 N N . GLU A 1 139 ? 25.161 10.087 -14.983 1.00 86.44 139 GLU A N 1
ATOM 1073 C CA . GLU A 1 139 ? 23.906 10.528 -15.605 1.00 86.44 139 GLU A CA 1
ATOM 1074 C C . GLU A 1 139 ? 22.718 10.434 -14.641 1.00 86.44 139 GLU A C 1
ATOM 1076 O O . GLU A 1 139 ? 21.911 11.360 -14.552 1.00 86.44 139 GLU A O 1
ATOM 1081 N N . LEU A 1 140 ? 22.612 9.328 -13.897 1.00 85.62 140 LEU A N 1
ATOM 1082 C CA . LEU A 1 140 ? 21.560 9.149 -12.898 1.00 85.62 140 LEU A CA 1
ATOM 1083 C C . LEU A 1 140 ? 21.735 10.098 -11.708 1.00 85.62 140 LEU A C 1
ATOM 1085 O O . LEU A 1 140 ? 20.740 10.601 -11.199 1.00 85.62 140 LEU A O 1
ATOM 1089 N N . TRP A 1 141 ? 22.970 10.376 -11.296 1.00 84.81 141 TRP A N 1
ATOM 1090 C CA . TRP A 1 141 ? 23.289 11.252 -10.168 1.00 84.81 141 TRP A CA 1
ATOM 1091 C C . TRP A 1 141 ? 22.874 12.707 -10.402 1.00 84.81 141 TRP A C 1
ATOM 1093 O O . TRP A 1 141 ? 22.463 13.392 -9.468 1.00 84.81 141 TRP A O 1
ATOM 1103 N N . TYR A 1 142 ? 22.968 13.197 -11.641 1.00 82.94 142 TYR A N 1
ATOM 1104 C CA . TYR A 1 142 ? 22.551 14.565 -11.967 1.00 82.94 142 TYR A CA 1
ATOM 1105 C C . TYR A 1 142 ? 21.035 14.772 -11.904 1.00 82.94 142 TYR A C 1
ATOM 1107 O O . TYR A 1 142 ? 20.590 15.908 -11.746 1.00 82.94 142 TYR A O 1
ATOM 1115 N N . VAL A 1 143 ? 20.254 13.700 -12.050 1.00 81.81 143 VAL A N 1
ATOM 1116 C CA . VAL A 1 143 ? 18.792 13.773 -12.181 1.00 81.81 143 VAL A CA 1
ATOM 1117 C C . VAL A 1 143 ? 18.079 13.244 -10.937 1.00 81.81 143 VAL A C 1
ATOM 1119 O O . VAL A 1 143 ? 17.082 13.823 -10.525 1.00 81.81 143 VAL A O 1
ATOM 1122 N N . TYR A 1 144 ? 18.596 12.185 -10.314 1.00 83.94 144 TYR A N 1
ATOM 1123 C CA . TYR A 1 144 ? 17.934 11.461 -9.231 1.00 83.94 144 TYR A CA 1
ATOM 1124 C C . TYR A 1 144 ? 18.753 11.466 -7.944 1.00 83.94 144 TYR A C 1
ATOM 1126 O O . TYR A 1 144 ? 19.985 11.485 -7.946 1.00 83.94 144 TYR A O 1
ATOM 1134 N N . MET A 1 145 ? 18.060 11.360 -6.811 1.00 82.75 145 MET A N 1
ATOM 1135 C CA . MET A 1 145 ? 18.724 11.172 -5.527 1.00 82.75 145 MET A CA 1
ATOM 1136 C C . MET A 1 145 ? 19.348 9.775 -5.460 1.00 82.75 145 MET A C 1
ATOM 1138 O O . MET A 1 145 ? 18.715 8.771 -5.790 1.00 82.75 145 MET A O 1
ATOM 1142 N N . MET A 1 146 ? 20.567 9.681 -4.923 1.00 80.81 146 MET A N 1
ATOM 1143 C CA . MET A 1 146 ? 21.274 8.400 -4.765 1.00 80.81 146 MET A CA 1
ATOM 1144 C C . MET A 1 146 ? 20.466 7.360 -3.978 1.00 80.81 146 MET A C 1
ATOM 1146 O O . MET A 1 146 ? 20.576 6.157 -4.209 1.00 80.81 146 MET A O 1
ATOM 1150 N N . ARG A 1 147 ? 19.625 7.821 -3.047 1.00 82.62 147 ARG A N 1
ATOM 1151 C CA . ARG A 1 147 ? 18.714 6.955 -2.297 1.00 82.62 147 ARG A CA 1
ATOM 1152 C C . ARG A 1 147 ? 17.795 6.166 -3.228 1.00 82.62 147 ARG A C 1
ATOM 1154 O O . ARG A 1 147 ? 17.612 4.977 -2.998 1.00 82.62 147 ARG A O 1
ATOM 1161 N N . ASP A 1 148 ? 17.254 6.797 -4.259 1.00 81.50 148 ASP A N 1
ATOM 1162 C CA . ASP A 1 148 ? 16.277 6.171 -5.149 1.00 81.50 148 ASP A CA 1
ATOM 1163 C C . ASP A 1 148 ? 16.963 5.179 -6.095 1.00 81.50 148 ASP A C 1
ATOM 1165 O O . ASP A 1 148 ? 16.447 4.088 -6.333 1.00 81.50 148 ASP A O 1
ATOM 1169 N N . VAL A 1 149 ? 18.198 5.482 -6.515 1.00 82.06 149 VAL A N 1
ATOM 1170 C CA . VAL A 1 149 ? 19.067 4.535 -7.236 1.00 82.06 149 VAL A CA 1
ATOM 1171 C C . VAL A 1 149 ? 19.360 3.295 -6.380 1.00 82.06 149 VAL A C 1
ATOM 1173 O O . VAL A 1 149 ? 19.270 2.169 -6.867 1.00 82.06 149 VAL A O 1
ATOM 1176 N N . MET A 1 150 ? 19.658 3.479 -5.089 1.00 81.88 150 MET A N 1
ATOM 1177 C CA . MET A 1 150 ? 19.936 2.379 -4.155 1.00 81.88 150 MET A CA 1
ATOM 1178 C C . MET A 1 150 ? 18.694 1.541 -3.832 1.00 81.88 150 MET A C 1
ATOM 1180 O O . MET A 1 150 ? 18.788 0.319 -3.743 1.00 81.88 150 MET A O 1
ATOM 1184 N N . VAL A 1 151 ? 17.529 2.170 -3.665 1.00 81.12 151 VAL A N 1
ATOM 1185 C CA . VAL A 1 151 ? 16.258 1.457 -3.450 1.00 81.12 151 VAL A CA 1
ATOM 1186 C C . VAL A 1 151 ? 15.920 0.609 -4.673 1.00 81.12 151 VAL A C 1
ATOM 1188 O O . VAL A 1 151 ? 15.615 -0.575 -4.532 1.00 81.12 151 VAL A O 1
ATOM 1191 N N . LEU A 1 152 ? 16.058 1.175 -5.873 1.00 80.38 152 LEU A N 1
ATOM 1192 C CA . LEU A 1 152 ? 15.815 0.446 -7.111 1.00 80.38 152 LEU A CA 1
ATOM 1193 C C . LEU A 1 152 ? 16.805 -0.713 -7.290 1.00 80.38 152 LEU A C 1
ATOM 1195 O O . LEU A 1 152 ? 16.392 -1.816 -7.635 1.00 80.38 152 LEU A O 1
ATOM 1199 N N . TYR A 1 153 ? 18.086 -0.506 -6.979 1.00 81.06 153 TYR A N 1
ATOM 1200 C CA . TYR A 1 153 ? 19.087 -1.575 -6.959 1.00 81.06 153 TYR A CA 1
ATOM 1201 C C . TYR A 1 153 ? 18.668 -2.744 -6.053 1.00 81.06 153 TYR A C 1
ATOM 1203 O O . TYR A 1 153 ? 18.711 -3.894 -6.481 1.00 81.06 153 TYR A O 1
ATOM 1211 N N . LEU A 1 154 ? 18.201 -2.460 -4.832 1.00 78.00 154 LEU A N 1
ATOM 1212 C CA . LEU A 1 154 ? 17.741 -3.491 -3.895 1.00 78.00 154 LEU A CA 1
ATOM 1213 C C . LEU A 1 154 ? 16.499 -4.238 -4.398 1.00 78.00 154 LEU A C 1
ATOM 1215 O O . LEU A 1 154 ? 16.391 -5.435 -4.166 1.00 78.00 154 LEU A O 1
ATOM 1219 N N . SER A 1 155 ? 15.589 -3.556 -5.099 1.00 72.81 155 SER A N 1
ATOM 1220 C CA . SER A 1 155 ? 14.393 -4.184 -5.686 1.00 72.81 155 SER A CA 1
ATOM 1221 C C . SER A 1 155 ? 14.685 -5.068 -6.907 1.00 72.81 155 SER A C 1
ATOM 1223 O O . SER A 1 155 ? 13.862 -5.899 -7.280 1.00 72.81 155 SER A O 1
ATOM 1225 N N . LEU A 1 156 ? 15.846 -4.873 -7.542 1.00 73.94 156 LEU A N 1
ATOM 1226 C CA . LEU A 1 156 ? 16.284 -5.597 -8.737 1.00 73.94 156 LEU A CA 1
ATOM 1227 C C . LEU A 1 156 ? 17.191 -6.794 -8.422 1.00 73.94 156 LEU A C 1
ATOM 1229 O O . LEU A 1 156 ? 17.501 -7.571 -9.327 1.00 73.94 156 LEU A O 1
ATOM 1233 N N . LEU A 1 157 ? 17.634 -6.935 -7.171 1.00 66.25 157 LEU A N 1
ATOM 1234 C CA . LEU A 1 157 ? 18.381 -8.104 -6.722 1.00 66.25 157 LEU A CA 1
ATOM 1235 C C . LEU A 1 157 ? 17.419 -9.282 -6.463 1.00 66.25 157 LEU A C 1
ATOM 1237 O O . LEU A 1 157 ? 16.357 -9.064 -5.879 1.00 66.25 157 LEU A O 1
ATOM 1241 N N . PRO A 1 158 ? 17.773 -10.503 -6.904 1.00 51.06 158 PRO A N 1
ATOM 1242 C CA . PRO A 1 158 ? 16.976 -11.708 -6.674 1.00 51.06 158 PRO A CA 1
ATOM 1243 C C . PRO A 1 158 ? 16.940 -12.144 -5.204 1.00 51.06 158 PRO A C 1
ATOM 1245 O O . PRO A 1 158 ? 17.920 -11.878 -4.468 1.00 51.06 158 PRO A O 1
#

Solvent-accessible surface area (backbone atoms only — not comparable to full-atom values): 9405 Å² total; per-residue (Å²): 129,57,71,70,58,54,59,56,46,47,58,55,54,62,77,40,52,90,84,49,87,85,86,86,88,73,98,52,71,86,77,50,58,66,79,55,54,79,76,47,88,85,81,84,84,75,73,47,51,64,69,58,48,51,54,52,50,50,55,50,32,65,74,71,68,54,57,66,42,73,58,16,54,51,43,36,47,66,74,24,74,38,38,63,67,55,30,50,52,48,52,52,52,19,35,75,74,64,70,40,34,33,37,70,46,41,37,62,70,68,68,47,82,59,68,67,61,57,51,52,29,53,49,27,50,74,74,67,39,56,68,64,21,49,52,53,48,51,61,45,56,79,77,40,60,69,66,57,55,52,52,50,52,61,73,69,54,133

Radius of gyration: 22.31 Å; Cα contacts (8 Å, |Δi|>4): 128; chains: 1; bounding box: 57×27×53 Å

Organism: Aspergillus oryzae (NCBI:txid5062)

pLDDT: mean 89.42, std 6.08, range [51.06, 96.81]

Secondary structure (DSSP, 8-state):
--HHHHHHHHHHHHHTTTT-------S-GGGS-HHHHTTS--PPPPPPPHHHHHHHHHHHHHHHT--B-HHHHHHHHHHHTT-HHHHHHHHHHHHHHHSSB-HHHHHHHHT---HHHHHHHHHHHHTT-HHHHHHHHHHHHHHS-HHHHHHHHHHH--

Nearest PDB structures (foldseek):
  8uii-assembly1_B  TM=9.527E-01  e=2.584E-13  Homo sapiens
  1sxj-assembly1_B  TM=9.536E-01  e=3.665E-12  Saccharomyces cerevisiae
  8fs4-assembly1_B  TM=7.998E-01  e=4.420E-11  Saccharomyces cerevisiae
  1iqp-assembly1_C  TM=9.231E-01  e=1.490E-09  Pyrococcus furiosus
  2chg-assembly3_C  TM=8.646E-01  e=1.483E-07  Archaeoglobus fulgidus

Foldseek 3Di:
DDPVVLVVVLVVCVVCVPPDDDDDDDPDCVVHDPSVVVVDDDDDDDQADLVVLLVVVVVVCVVVVQAEDPQLSVLLSLLCVRPSVSSVVLSVQLCVVPVYRHNVSSCVSSQADDLVLLVVLVVCVVVVVVVVNVVSVVVCVVRHDVVRSVVSVVVPDD

InterPro domains:
  IPR027417 P-loop containing nucleoside triphosphate hydrolase [G3DSA:3.40.50.300] (1-45)
  IPR027417 P-loop containing nucleoside triphosphate hydrolase [SSF52540] (1-95)
  IPR047854 Replication factor C, lid domain [cd18140] (48-110)
  IPR050238 DNA Replication and Repair Clamp Loader Complex [PTHR11669] (1-141)

Mean predicted aligned error: 6.44 Å

Sequence (158 aa):
MTPGAQQALRRTMEIYSSTTRFAFACNQSNKIIEPIQSRCAILRYARLTDGQVVKRLKQVCDAEKVEHTEDGIAALVFSAEGDMRQAINNLQSTWSGFGFVSGDNVFRVVDSPHPIKVQAMIKACWEGKVDAALETLNELWYVYMMRDVMVLYLSLLP